Protein AF-A0A9E1QQM0-F1 (afdb_monomer)

pLDDT: mean 96.95, std 2.03, range [86.31, 98.31]

Foldseek 3Di:
DADPPDDDDDDPVSQVVRCVVDPDQWDDDDPDIDGDD

Nearest PDB structures (foldseek):
  2vr1-assembly2_B  TM=4.292E-01  e=5.719E+00  Escherichia coli

Mean predicted aligned error: 1.92 Å

Sequence (37 aa):
FNIHGEPVVESPEDALSTFERSGMSHLYIGSFIVSKK

Solvent-accessible surface area (backbone atoms only — not comparable to full-atom values): 2500 Å² total; per-residue (Å²): 104,66,54,96,94,52,71,69,48,87,47,73,68,46,45,52,57,50,44,72,74,42,93,61,60,67,45,82,53,95,96,44,78,48,67,67,132

Radius of gyration: 9.47 Å; Cα contacts (8 Å, |Δi|>4): 29; chains: 1; bounding box: 22×19×21 Å

Secondary structure (DSSP, 8-state):
---TTSPPP-SHHHHHHHHHHSS-SEEEETTEEEE--

Structure (mmCIF, N/CA/C/O backbone):
data_AF-A0A9E1QQM0-F1
#
_entry.id   AF-A0A9E1QQM0-F1
#
loop_
_atom_site.group_PDB
_atom_site.id
_atom_site.type_symbol
_atom_site.label_atom_id
_atom_site.label_alt_id
_atom_site.label_comp_id
_atom_site.label_asym_id
_atom_site.label_entity_id
_atom_site.label_seq_id
_atom_site.pdbx_PDB_ins_code
_atom_site.Cartn_x
_atom_site.Cartn_y
_atom_site.Cartn_z
_atom_site.occupancy
_atom_site.B_iso_or_equiv
_atom_site.auth_seq_id
_atom_site.auth_comp_id
_atom_site.auth_asym_id
_atom_site.auth_atom_id
_atom_site.pdbx_PDB_model_num
ATOM 1 N N . PHE A 1 1 ? -0.559 1.511 -6.599 1.00 94.56 1 PHE A N 1
ATOM 2 C CA . PHE A 1 1 ? -0.210 2.949 -6.555 1.00 94.56 1 PHE A CA 1
ATOM 3 C C . PHE A 1 1 ? 1.273 3.084 -6.229 1.00 94.56 1 PHE A C 1
ATOM 5 O O . PHE A 1 1 ? 1.906 2.064 -5.991 1.00 94.56 1 PHE A O 1
ATOM 12 N N . ASN A 1 2 ? 1.836 4.288 -6.269 1.00 97.00 2 ASN A N 1
ATOM 13 C CA . ASN A 1 2 ? 3.223 4.548 -5.883 1.00 97.00 2 ASN A CA 1
ATOM 14 C C . ASN A 1 2 ? 3.369 5.953 -5.286 1.00 97.00 2 ASN A C 1
ATOM 16 O O . ASN A 1 2 ? 2.427 6.749 -5.288 1.00 97.00 2 ASN A O 1
ATOM 20 N N . ILE A 1 3 ? 4.569 6.243 -4.794 1.00 96.88 3 ILE A N 1
ATOM 21 C CA . ILE A 1 3 ? 5.064 7.604 -4.589 1.00 96.88 3 ILE A CA 1
ATOM 22 C C . ILE A 1 3 ? 5.904 7.966 -5.821 1.00 96.88 3 ILE A C 1
ATOM 24 O O . ILE A 1 3 ? 6.506 7.093 -6.448 1.00 96.88 3 ILE A O 1
ATOM 28 N N . HIS A 1 4 ? 5.919 9.241 -6.213 1.00 95.88 4 HIS A N 1
ATOM 29 C CA . HIS A 1 4 ? 6.696 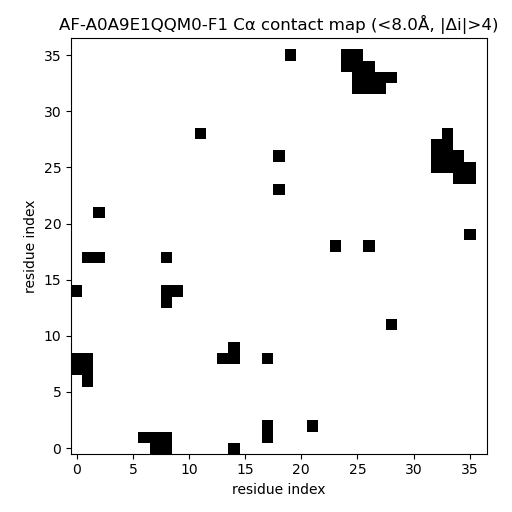9.684 -7.370 1.00 95.88 4 HIS A CA 1
ATOM 30 C C . HIS A 1 4 ? 8.172 9.271 -7.233 1.00 95.88 4 HIS A C 1
ATOM 32 O O . HIS A 1 4 ? 8.810 9.584 -6.232 1.00 95.88 4 HIS A O 1
ATOM 38 N N . GLY A 1 5 ? 8.696 8.574 -8.245 1.00 95.81 5 GLY A N 1
ATOM 39 C CA . GLY A 1 5 ? 10.058 8.030 -8.247 1.00 95.81 5 GLY A CA 1
ATOM 40 C C . GLY A 1 5 ? 10.178 6.579 -7.767 1.00 95.81 5 GLY A C 1
ATOM 41 O O . GLY A 1 5 ? 11.254 6.004 -7.890 1.00 95.81 5 GLY A O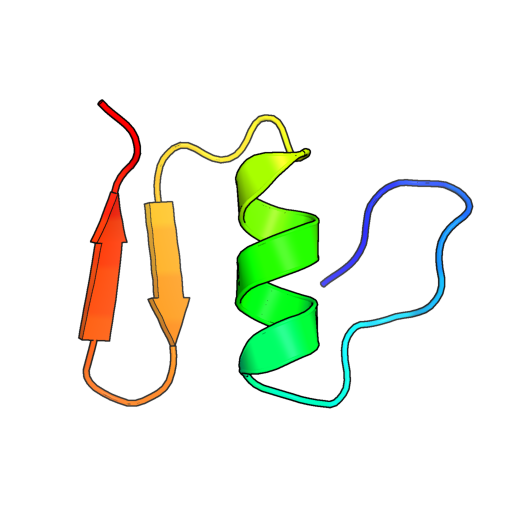 1
ATOM 42 N N . GLU A 1 6 ? 9.095 5.965 -7.280 1.00 96.06 6 GLU A N 1
ATOM 43 C CA . GLU A 1 6 ? 9.075 4.560 -6.854 1.00 96.06 6 GLU A CA 1
ATOM 44 C C . GLU A 1 6 ? 8.340 3.653 -7.853 1.00 96.06 6 GLU A C 1
ATOM 46 O O . GLU A 1 6 ? 7.448 4.122 -8.573 1.00 96.06 6 GLU A O 1
ATOM 51 N N . PRO A 1 7 ? 8.662 2.347 -7.889 1.00 97.44 7 PRO A N 1
ATOM 52 C CA . PRO A 1 7 ? 7.864 1.357 -8.603 1.00 97.44 7 PRO A CA 1
ATOM 53 C C . PRO A 1 7 ? 6.410 1.317 -8.119 1.00 97.44 7 PRO A C 1
ATOM 55 O O . PRO A 1 7 ? 6.076 1.749 -7.013 1.00 97.44 7 PRO A O 1
ATOM 58 N N . VAL A 1 8 ? 5.531 0.768 -8.953 1.00 98.06 8 VAL A N 1
ATOM 59 C CA . VAL A 1 8 ? 4.154 0.466 -8.549 1.00 98.06 8 VAL A CA 1
ATOM 60 C C . VAL A 1 8 ? 4.165 -0.712 -7.574 1.00 98.06 8 VAL A C 1
ATOM 62 O O . VAL A 1 8 ? 4.880 -1.680 -7.800 1.00 98.06 8 VAL A O 1
ATOM 65 N N . VAL A 1 9 ? 3.378 -0.623 -6.498 1.00 98.00 9 VAL A N 1
ATOM 66 C CA . VAL A 1 9 ? 3.222 -1.714 -5.516 1.00 98.00 9 VAL A CA 1
ATOM 67 C C . VAL A 1 9 ? 2.627 -2.973 -6.158 1.00 98.00 9 VAL A C 1
ATOM 69 O O . VAL A 1 9 ? 1.663 -2.866 -6.921 1.00 98.00 9 VAL A O 1
ATOM 72 N N . GLU A 1 10 ? 3.148 -4.151 -5.799 1.00 97.81 10 GLU A N 1
ATOM 73 C CA . GLU A 1 10 ? 2.687 -5.451 -6.325 1.00 97.81 10 GLU A CA 1
ATOM 74 C C . GLU A 1 10 ? 2.244 -6.438 -5.231 1.00 97.81 10 GLU A C 1
ATOM 76 O O . GLU A 1 10 ? 1.647 -7.470 -5.537 1.00 97.81 10 GLU A O 1
ATOM 81 N N . SER A 1 11 ? 2.462 -6.110 -3.955 1.00 97.8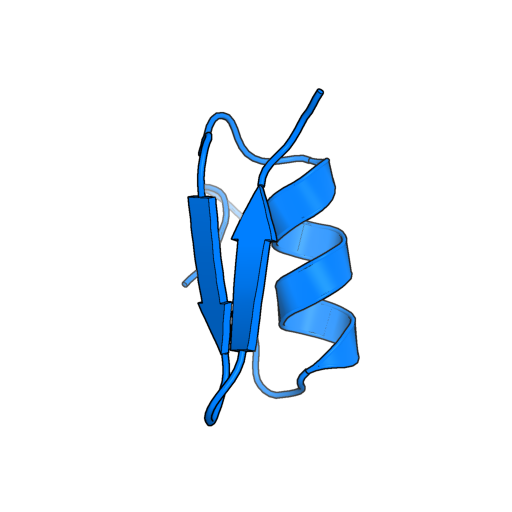1 11 SER A N 1
ATOM 82 C CA . SER A 1 11 ? 2.030 -6.913 -2.808 1.00 97.81 11 SER A CA 1
ATOM 83 C C . SER A 1 11 ? 1.270 -6.081 -1.761 1.00 97.81 11 SER A C 1
ATOM 85 O O . SER A 1 11 ? 1.384 -4.847 -1.737 1.00 97.81 11 SER A O 1
ATOM 87 N N . PRO A 1 12 ? 0.471 -6.717 -0.880 1.00 97.69 12 PRO A N 1
ATOM 88 C CA . PRO A 1 12 ? -0.132 -6.033 0.260 1.00 97.69 12 PRO A CA 1
ATOM 89 C C . PRO A 1 12 ? 0.882 -5.348 1.177 1.00 97.69 12 PRO A C 1
ATOM 91 O O . PRO A 1 12 ? 0.627 -4.250 1.669 1.00 97.69 12 PRO A O 1
ATOM 94 N N . GLU A 1 13 ? 2.038 -5.967 1.379 1.00 97.69 13 GLU A N 1
ATOM 95 C CA . GLU A 1 13 ? 3.135 -5.450 2.187 1.00 97.69 13 GLU A CA 1
ATOM 96 C C . GLU A 1 13 ? 3.713 -4.167 1.574 1.00 97.69 13 GLU A C 1
ATOM 98 O O . GLU A 1 13 ? 3.884 -3.167 2.281 1.00 97.69 13 GLU A O 1
ATOM 103 N N . ASP A 1 14 ? 3.922 -4.153 0.253 1.00 97.94 14 ASP A N 1
ATOM 104 C CA . ASP A 1 14 ? 4.351 -2.953 -0.474 1.00 97.94 14 ASP A CA 1
ATOM 105 C C . ASP A 1 14 ? 3.298 -1.851 -0.370 1.00 97.94 14 ASP A C 1
ATOM 107 O O . ASP A 1 14 ? 3.622 -0.699 -0.085 1.00 97.94 14 ASP A O 1
ATOM 111 N N . ALA A 1 15 ? 2.019 -2.198 -0.551 1.00 98.00 15 ALA A N 1
ATOM 112 C CA . ALA A 1 15 ? 0.917 -1.250 -0.443 1.00 98.00 15 ALA A CA 1
ATOM 113 C C . ALA A 1 15 ? 0.861 -0.594 0.944 1.00 98.00 15 ALA A C 1
ATOM 115 O O . ALA A 1 15 ? 0.686 0.620 1.028 1.00 98.00 15 ALA A O 1
ATOM 116 N N . LEU A 1 16 ? 1.057 -1.360 2.021 1.00 97.81 16 LEU A N 1
ATOM 117 C CA . LEU A 1 16 ? 1.102 -0.831 3.386 1.00 97.81 16 LEU A CA 1
ATOM 118 C C . LEU A 1 16 ? 2.330 0.065 3.613 1.00 97.81 16 LEU A C 1
ATOM 120 O O . LEU A 1 16 ? 2.193 1.163 4.152 1.00 97.81 16 LEU A O 1
ATOM 124 N N . SER A 1 17 ? 3.510 -0.355 3.151 1.00 97.56 17 SER A N 1
ATOM 125 C CA . SER A 1 17 ? 4.754 0.420 3.266 1.00 97.56 17 SER A CA 1
ATOM 126 C C . SER A 1 17 ? 4.696 1.745 2.495 1.00 97.56 17 SER A C 1
ATOM 128 O O . SER A 1 17 ? 5.064 2.806 3.011 1.00 97.56 17 SER A O 1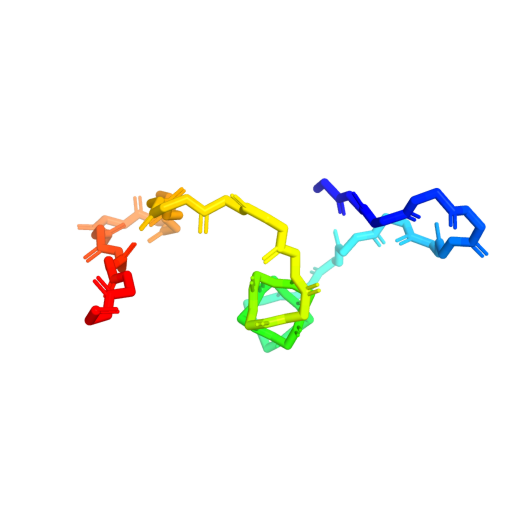
ATOM 130 N N . THR A 1 18 ? 4.195 1.718 1.259 1.00 98.06 18 THR A N 1
ATOM 131 C CA . THR A 1 18 ? 3.998 2.919 0.441 1.00 98.06 18 THR A CA 1
ATOM 132 C C . THR A 1 18 ? 2.889 3.794 1.015 1.00 98.06 18 THR A C 1
ATOM 134 O O . THR A 1 18 ? 3.044 5.013 1.049 1.00 98.06 18 THR A O 1
ATOM 137 N N . PHE A 1 19 ? 1.798 3.215 1.530 1.00 98.19 19 PHE A N 1
ATOM 138 C CA . PHE A 1 19 ? 0.741 3.978 2.195 1.00 98.19 19 PHE A CA 1
ATOM 139 C C . PHE A 1 19 ? 1.280 4.761 3.389 1.00 98.19 19 PHE A C 1
ATOM 141 O O . PHE A 1 19 ? 1.048 5.969 3.456 1.00 98.19 19 PHE A O 1
ATOM 148 N N . GLU A 1 20 ? 2.062 4.129 4.265 1.00 97.25 20 GLU A N 1
ATOM 149 C CA . GLU A 1 20 ? 2.625 4.757 5.466 1.00 97.25 20 GLU A CA 1
ATOM 150 C C . GLU A 1 20 ? 3.483 5.988 5.143 1.00 97.25 20 GLU A C 1
ATOM 152 O O . GLU A 1 20 ? 3.388 7.014 5.816 1.00 97.25 20 GLU A O 1
ATOM 157 N N . ARG A 1 21 ? 4.233 5.945 4.039 1.00 96.94 21 AR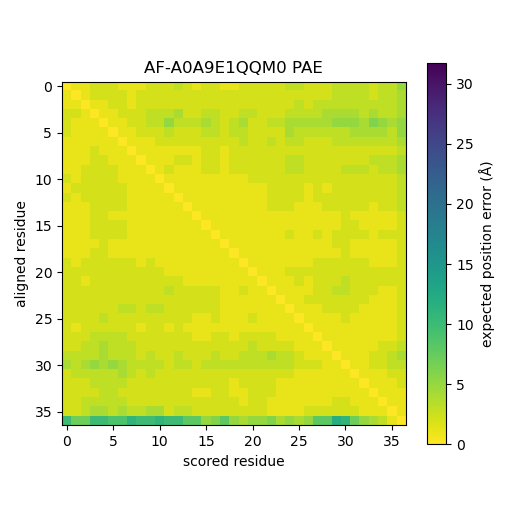G A N 1
ATOM 158 C CA . ARG A 1 21 ? 5.093 7.053 3.585 1.00 96.94 21 ARG A CA 1
ATOM 159 C C . ARG A 1 21 ? 4.376 8.062 2.684 1.00 96.94 21 ARG A C 1
ATOM 161 O O . ARG A 1 21 ? 4.898 9.144 2.434 1.00 96.94 21 ARG A O 1
ATOM 168 N N . SER A 1 22 ? 3.189 7.722 2.187 1.00 96.62 22 SER A N 1
ATOM 169 C CA . SER A 1 22 ? 2.386 8.605 1.339 1.00 96.62 22 SER A CA 1
ATOM 170 C C . SER A 1 22 ? 1.637 9.674 2.144 1.00 96.62 22 SER A C 1
ATOM 172 O O . SER A 1 22 ? 1.411 9.537 3.346 1.00 96.62 22 SER A O 1
ATOM 174 N N . GLY A 1 23 ? 1.154 10.713 1.463 1.00 96.88 23 GLY A N 1
ATOM 175 C CA . GLY A 1 23 ? 0.213 11.682 2.038 1.00 96.88 23 GLY A CA 1
ATOM 176 C C . GLY A 1 23 ? -1.247 11.207 2.081 1.00 96.88 23 GLY A C 1
ATOM 177 O O . GLY A 1 23 ? -2.131 12.014 2.351 1.00 96.88 23 GLY A O 1
ATOM 178 N N . MET A 1 24 ? -1.534 9.939 1.765 1.00 97.06 24 MET A N 1
ATOM 179 C CA . MET A 1 24 ? -2.905 9.422 1.735 1.00 97.06 24 MET A CA 1
ATOM 180 C C . MET A 1 24 ? -3.451 9.223 3.154 1.00 97.06 24 M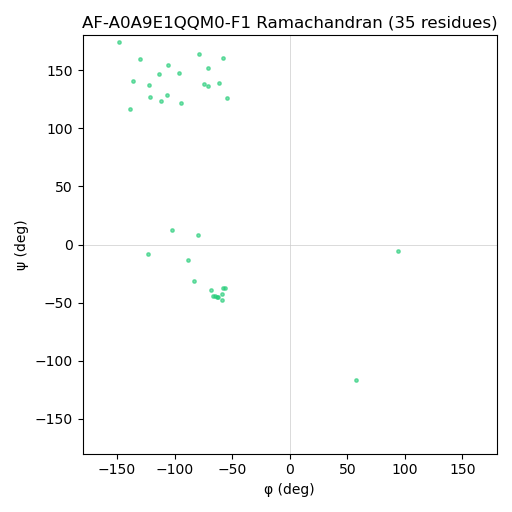ET A C 1
ATOM 182 O O . MET A 1 24 ? -2.764 8.687 4.022 1.00 97.06 24 MET A O 1
ATOM 186 N N . SER A 1 25 ? -4.714 9.598 3.370 1.00 98.31 25 SER A N 1
ATOM 187 C CA . SER A 1 25 ? -5.409 9.390 4.651 1.00 98.31 25 SER A CA 1
ATOM 188 C C . SER A 1 25 ? -5.991 7.983 4.790 1.00 98.31 25 SER A C 1
ATOM 190 O O . SER A 1 25 ? -6.047 7.447 5.896 1.00 98.31 25 SER A O 1
ATOM 192 N N . HIS A 1 26 ? -6.402 7.379 3.670 1.00 98.19 26 HIS A N 1
ATOM 193 C CA . HIS A 1 26 ? -7.055 6.073 3.633 1.00 98.19 26 HIS A CA 1
ATOM 194 C C . HIS A 1 26 ? -6.501 5.202 2.503 1.00 98.19 26 HIS A C 1
ATOM 196 O O . HIS A 1 26 ? -6.273 5.692 1.395 1.00 98.19 26 HIS A O 1
ATOM 202 N N . LEU A 1 27 ? -6.343 3.9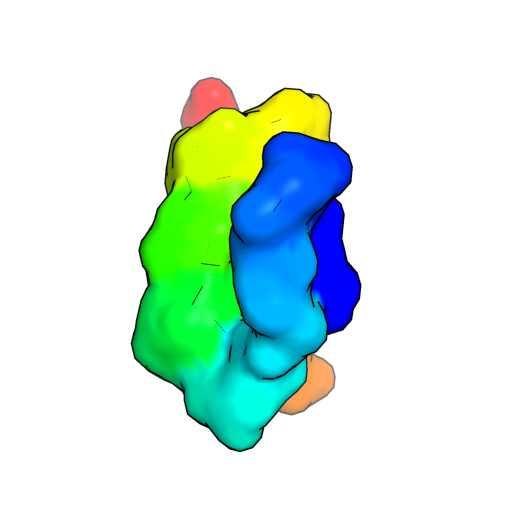09 2.777 1.00 98.25 27 LEU A N 1
ATOM 203 C CA . LEU A 1 27 ? -6.023 2.868 1.808 1.00 98.25 27 LEU A CA 1
ATOM 204 C C . LEU A 1 27 ? -7.120 1.803 1.831 1.00 98.25 27 LEU A C 1
ATOM 206 O O . LEU A 1 27 ? -7.429 1.239 2.879 1.00 98.25 27 LEU A O 1
ATOM 210 N N . TYR A 1 28 ? -7.673 1.501 0.658 1.00 97.81 28 TYR A N 1
ATOM 211 C CA . TYR A 1 28 ? -8.546 0.349 0.458 1.00 97.81 28 TYR A CA 1
ATOM 212 C C . TYR A 1 28 ? -7.711 -0.825 -0.059 1.00 97.81 28 TYR A C 1
ATOM 214 O O . TYR A 1 28 ? -7.066 -0.700 -1.102 1.00 97.81 28 TYR A O 1
ATOM 222 N N . ILE A 1 29 ? -7.708 -1.952 0.654 1.00 96.31 29 ILE A N 1
ATOM 223 C CA . ILE A 1 29 ? -6.966 -3.154 0.259 1.00 96.31 29 ILE A CA 1
ATOM 224 C C . ILE A 1 29 ? -7.791 -4.418 0.508 1.00 96.31 29 ILE A C 1
ATOM 226 O O . ILE A 1 29 ? -8.146 -4.747 1.639 1.00 96.31 29 ILE A O 1
ATOM 230 N N . GLY A 1 30 ? -8.116 -5.140 -0.569 1.00 93.88 30 GLY A N 1
ATOM 231 C CA . GLY A 1 30 ? -9.020 -6.288 -0.498 1.00 93.88 30 GLY A CA 1
ATOM 232 C C . GLY A 1 30 ? -10.379 -5.882 0.078 1.00 93.88 30 GLY A C 1
ATOM 233 O O . GLY A 1 30 ? -11.074 -5.063 -0.511 1.00 93.88 30 GLY A O 1
ATOM 234 N N . SER A 1 31 ? -10.745 -6.441 1.232 1.00 97.69 31 SER A N 1
ATOM 235 C CA . SER A 1 31 ? -11.981 -6.112 1.963 1.00 97.69 31 SER A CA 1
ATOM 236 C C . SER A 1 31 ? -11.754 -5.193 3.171 1.00 97.69 31 SER A C 1
ATOM 238 O O . SER A 1 31 ? -12.646 -5.051 4.006 1.00 97.69 31 SER A O 1
ATOM 240 N N . PHE A 1 32 ? -10.571 -4.585 3.290 1.00 97.06 32 PHE A N 1
ATOM 241 C CA . PHE A 1 32 ? -10.181 -3.758 4.430 1.00 97.06 32 PHE A CA 1
ATOM 242 C C . PHE A 1 32 ? -10.012 -2.290 4.039 1.00 97.06 32 PHE A C 1
ATOM 244 O O . PHE A 1 32 ? -9.547 -1.963 2.946 1.00 97.06 32 PHE A O 1
ATOM 251 N N . ILE A 1 33 ? -10.337 -1.408 4.986 1.00 98.06 33 ILE A N 1
ATOM 252 C CA . ILE A 1 33 ? -9.992 0.014 4.939 1.00 98.06 33 ILE A CA 1
ATOM 253 C C . ILE A 1 33 ? -8.970 0.274 6.036 1.00 98.06 33 ILE A C 1
ATOM 255 O O . ILE A 1 33 ? -9.237 0.013 7.209 1.00 98.06 33 ILE A O 1
ATOM 259 N N . VAL A 1 34 ? -7.816 0.806 5.652 1.00 97.44 34 VAL A N 1
ATOM 260 C CA . VAL A 1 34 ? -6.764 1.246 6.566 1.00 97.44 34 VAL A CA 1
ATOM 261 C C . VAL A 1 34 ? -6.761 2.768 6.581 1.00 97.44 34 VAL A C 1
ATOM 263 O O . VAL A 1 34 ? -6.725 3.399 5.528 1.00 97.44 34 VAL A O 1
ATOM 266 N N . SER A 1 35 ? -6.801 3.359 7.770 1.00 98.12 35 SER A N 1
ATOM 267 C CA . SER A 1 35 ? -6.810 4.812 7.963 1.00 98.12 35 SER A CA 1
ATOM 268 C C . SER A 1 35 ? -5.627 5.215 8.830 1.00 98.12 35 SE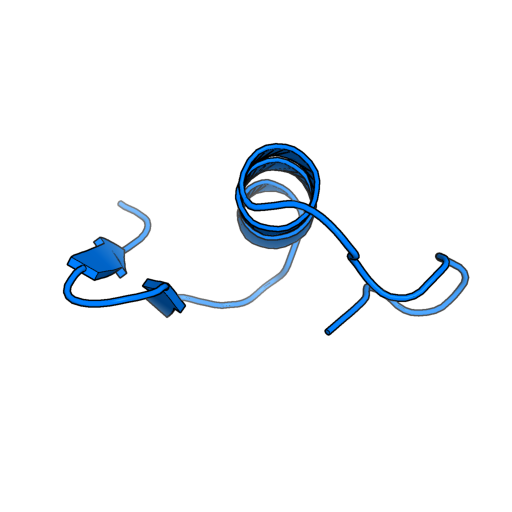R A C 1
ATOM 270 O O . SER A 1 35 ? -5.360 4.553 9.836 1.00 98.12 35 SER A O 1
ATOM 272 N N . LYS A 1 36 ? -4.936 6.298 8.465 1.00 96.62 36 LYS A N 1
ATOM 273 C CA . LYS A 1 36 ? -3.917 6.891 9.341 1.00 96.62 36 LYS A CA 1
ATOM 274 C C . LYS A 1 36 ? -4.572 7.569 10.544 1.00 96.62 36 LYS A C 1
ATOM 276 O O . LYS A 1 36 ? -5.726 7.995 10.460 1.00 96.62 36 LYS A 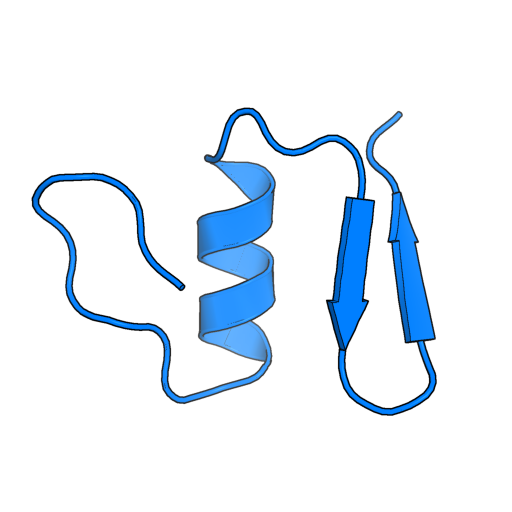O 1
ATOM 281 N N . LYS A 1 37 ? -3.835 7.619 11.655 1.00 86.31 37 LYS A N 1
ATOM 282 C CA . LYS A 1 37 ? -4.206 8.416 12.831 1.00 86.31 37 LYS A CA 1
ATOM 283 C C . LYS A 1 37 ? -3.977 9.898 12.581 1.00 86.31 37 LYS A C 1
ATOM 285 O O . LYS A 1 37 ? -3.003 10.216 11.865 1.00 86.31 37 LYS A O 1
#